Protein AF-A0AAD2XU84-F1 (afdb_monomer_lite)

pLDDT: mean 89.91, std 8.56, range [58.41, 97.12]

Structure (mmCIF, N/CA/C/O backbone):
data_AF-A0AAD2XU84-F1
#
_entry.id   AF-A0AAD2XU84-F1
#
loop_
_atom_site.group_PDB
_atom_site.id
_atom_site.type_symbol
_atom_site.label_atom_id
_atom_site.label_alt_id
_atom_site.label_comp_id
_atom_site.label_asym_id
_atom_site.label_entity_id
_atom_site.label_seq_id
_atom_site.pdbx_PDB_ins_code
_atom_site.Cartn_x
_atom_site.Cartn_y
_atom_site.Cartn_z
_atom_site.occupancy
_atom_site.B_iso_or_equiv
_atom_site.auth_seq_id
_atom_site.auth_comp_id
_atom_site.auth_asym_id
_atom_site.auth_atom_id
_atom_site.pdbx_PDB_model_num
ATOM 1 N N . MET A 1 1 ? 6.789 -8.740 -8.850 1.00 58.78 1 MET A N 1
ATOM 2 C CA . MET A 1 1 ? 5.512 -8.016 -8.612 1.00 58.78 1 MET A CA 1
ATOM 3 C C . MET A 1 1 ? 5.394 -7.617 -7.142 1.00 58.78 1 MET A C 1
ATOM 5 O O . MET A 1 1 ? 5.629 -8.459 -6.281 1.00 58.78 1 MET A O 1
ATOM 9 N N . ARG A 1 2 ? 5.109 -6.341 -6.845 1.00 65.88 2 ARG A N 1
ATOM 10 C CA . ARG A 1 2 ? 5.144 -5.775 -5.480 1.00 65.88 2 ARG A CA 1
ATOM 11 C C . ARG A 1 2 ? 3.778 -5.839 -4.814 1.00 65.88 2 ARG A C 1
ATOM 13 O O . ARG A 1 2 ? 2.819 -5.301 -5.349 1.00 65.88 2 ARG A O 1
ATOM 20 N N . ARG A 1 3 ? 3.703 -6.420 -3.620 1.00 77.25 3 ARG A N 1
ATOM 21 C CA . ARG A 1 3 ? 2.433 -6.666 -2.934 1.00 77.25 3 ARG A CA 1
ATOM 22 C C . ARG A 1 3 ? 2.224 -5.661 -1.798 1.00 77.25 3 ARG A C 1
ATOM 24 O O . ARG A 1 3 ? 3.094 -5.489 -0.946 1.00 77.25 3 ARG A O 1
ATOM 31 N N . ARG A 1 4 ? 1.055 -5.028 -1.763 1.00 85.00 4 ARG A N 1
ATOM 32 C CA . ARG A 1 4 ? 0.485 -4.383 -0.580 1.00 85.00 4 ARG A CA 1
ATOM 33 C C . ARG A 1 4 ? -0.262 -5.436 0.221 1.00 85.00 4 ARG A C 1
ATOM 35 O O . ARG A 1 4 ? -1.009 -6.228 -0.351 1.00 85.00 4 ARG A O 1
ATOM 42 N N . ARG A 1 5 ? -0.046 -5.448 1.529 1.00 92.94 5 ARG A N 1
ATOM 43 C CA . ARG A 1 5 ? -0.731 -6.312 2.485 1.00 92.94 5 ARG A CA 1
ATOM 44 C C . ARG A 1 5 ? -1.576 -5.446 3.403 1.00 92.94 5 ARG A C 1
ATOM 46 O O . ARG A 1 5 ? -1.080 -4.429 3.872 1.00 92.94 5 ARG A O 1
ATOM 53 N N . SER A 1 6 ? -2.793 -5.890 3.683 1.00 94.38 6 SER A N 1
ATOM 54 C CA . SER A 1 6 ? -3.622 -5.330 4.748 1.00 94.38 6 SER A CA 1
ATOM 55 C C . SER A 1 6 ? -3.944 -6.417 5.766 1.00 94.38 6 SER A C 1
ATOM 57 O O . SER A 1 6 ? -4.212 -7.561 5.381 1.00 94.38 6 SER A O 1
ATOM 59 N N . THR A 1 7 ? -3.915 -6.070 7.045 1.00 97.12 7 THR A N 1
ATOM 60 C CA . THR A 1 7 ? -4.310 -6.930 8.163 1.00 97.12 7 THR A CA 1
ATOM 61 C C . THR A 1 7 ? -5.312 -6.210 9.053 1.00 97.12 7 THR A C 1
ATOM 63 O O . THR A 1 7 ? -5.425 -4.986 8.995 1.00 97.12 7 THR A O 1
ATOM 66 N N . ASP A 1 8 ? -6.028 -6.957 9.886 1.0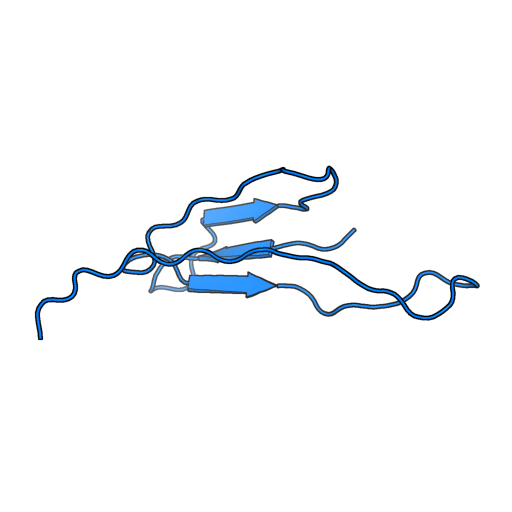0 96.06 8 ASP A N 1
ATOM 67 C CA . ASP A 1 8 ? -6.716 -6.366 11.032 1.00 96.06 8 ASP A CA 1
ATOM 68 C C . ASP A 1 8 ? -5.734 -6.056 12.178 1.00 96.06 8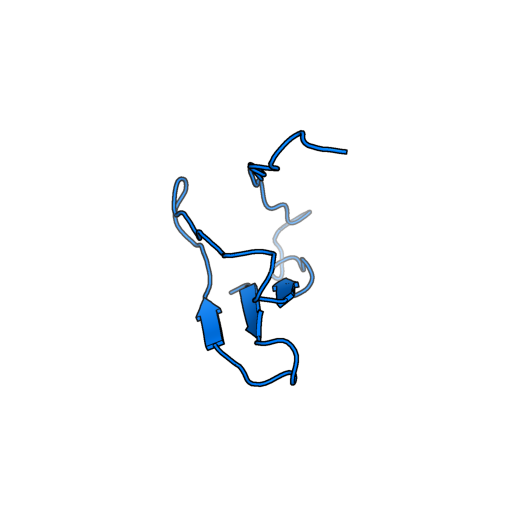 ASP A C 1
ATOM 70 O O . ASP A 1 8 ? -4.521 -6.281 12.064 1.00 96.06 8 ASP A O 1
ATOM 74 N N . ALA A 1 9 ? -6.267 -5.527 13.281 1.00 93.75 9 ALA A N 1
ATOM 75 C CA . ALA A 1 9 ? -5.501 -5.182 14.478 1.00 93.75 9 ALA A CA 1
ATOM 76 C C . ALA A 1 9 ? -4.856 -6.401 15.166 1.00 93.75 9 ALA A C 1
ATOM 78 O O . ALA A 1 9 ? -3.874 -6.252 15.885 1.00 93.75 9 ALA A O 1
ATOM 79 N N . GLN A 1 10 ? -5.378 -7.607 14.930 1.00 95.94 10 GLN A N 1
ATOM 80 C CA . GLN A 1 10 ? -4.840 -8.870 15.438 1.00 95.94 10 GLN A CA 1
ATOM 81 C C . GLN A 1 10 ? -3.819 -9.493 14.470 1.00 95.94 10 GLN A C 1
ATOM 83 O O . GLN A 1 10 ? -3.352 -10.610 14.689 1.00 95.94 10 GLN A O 1
ATOM 88 N N . GLY A 1 11 ? -3.471 -8.797 13.384 1.00 93.50 11 GLY A N 1
ATOM 89 C CA . GLY A 1 11 ? -2.515 -9.266 12.385 1.00 93.50 11 GLY A CA 1
ATOM 90 C C . GLY A 1 11 ? -3.080 -10.297 11.404 1.00 93.50 11 GLY A C 1
ATOM 91 O O . GLY A 1 11 ? -2.333 -10.813 10.567 1.00 93.50 11 GLY A O 1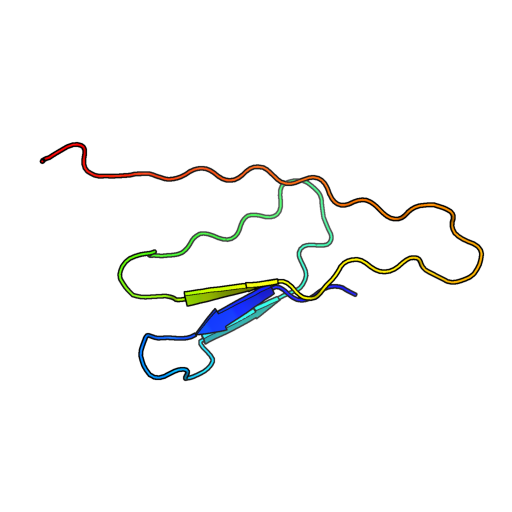
ATOM 92 N N . ARG A 1 12 ? -4.387 -10.596 11.431 1.00 95.81 12 ARG A N 1
ATOM 93 C CA . ARG A 1 12 ? -4.997 -11.499 10.446 1.00 95.81 12 ARG A CA 1
ATOM 94 C C . ARG A 1 12 ? -5.020 -10.821 9.086 1.00 95.81 12 ARG A C 1
ATOM 96 O O . ARG A 1 12 ? -5.464 -9.684 8.941 1.00 95.81 12 ARG A O 1
ATOM 103 N N . ARG A 1 13 ? -4.546 -11.530 8.061 1.00 95.44 13 ARG A N 1
ATOM 104 C CA . ARG A 1 13 ? -4.488 -11.023 6.684 1.00 95.44 13 ARG A CA 1
ATOM 105 C C . ARG A 1 13 ? -5.893 -10.804 6.126 1.00 95.44 13 ARG A C 1
ATOM 107 O O . ARG A 1 13 ? -6.662 -11.752 6.020 1.00 95.44 13 ARG A O 1
ATOM 114 N N . LEU A 1 14 ? -6.147 -9.585 5.665 1.00 94.88 14 LEU A N 1
ATOM 115 C CA . LEU A 1 14 ? -7.365 -9.195 4.958 1.00 94.88 14 LEU A CA 1
ATOM 116 C C . LEU A 1 14 ? -7.153 -9.224 3.442 1.00 94.88 14 LEU A C 1
ATOM 118 O O . LEU A 1 14 ? -7.930 -9.831 2.716 1.00 94.88 14 LEU A O 1
ATOM 122 N N . LEU A 1 15 ? -6.065 -8.613 2.958 1.00 93.69 15 LEU A N 1
ATOM 123 C CA . LEU A 1 15 ? -5.783 -8.497 1.525 1.00 93.69 15 LEU A CA 1
ATOM 124 C C . LEU A 1 15 ? -4.291 -8.627 1.229 1.00 93.69 15 LEU A C 1
ATOM 126 O O . LEU A 1 15 ? -3.429 -8.242 2.022 1.00 93.69 15 LEU A O 1
ATOM 130 N N . THR A 1 16 ? -3.969 -9.158 0.052 1.00 94.44 16 THR A N 1
ATOM 131 C CA . THR A 1 16 ? -2.646 -9.023 -0.560 1.00 94.44 16 THR A CA 1
ATOM 132 C C . THR A 1 16 ? -2.801 -8.760 -2.053 1.00 94.44 16 THR A C 1
ATOM 134 O O . THR A 1 16 ? -3.265 -9.636 -2.773 1.00 94.44 16 THR A O 1
ATOM 137 N N . ALA A 1 17 ? -2.392 -7.581 -2.519 1.00 92.56 17 ALA A N 1
ATOM 138 C CA . ALA A 1 17 ? -2.622 -7.130 -3.893 1.00 92.56 17 ALA A CA 1
ATOM 139 C C . ALA A 1 17 ? -1.394 -6.429 -4.486 1.00 92.56 17 ALA A C 1
ATOM 141 O O . ALA A 1 17 ? -0.644 -5.783 -3.761 1.00 92.56 17 ALA A O 1
ATOM 142 N N . THR A 1 18 ? -1.204 -6.522 -5.801 1.00 93.56 18 THR A N 1
ATOM 143 C CA . THR A 1 18 ? -0.244 -5.696 -6.555 1.00 93.56 18 THR A CA 1
ATOM 144 C C . THR A 1 18 ? -1.044 -4.699 -7.382 1.00 93.56 18 THR A C 1
ATOM 146 O O . THR A 1 18 ? -1.912 -5.116 -8.140 1.00 93.56 18 THR A O 1
ATOM 149 N N . LEU A 1 19 ? -0.764 -3.404 -7.243 1.00 93.19 19 LEU A N 1
ATOM 150 C CA . LEU A 1 19 ? -1.389 -2.355 -8.052 1.00 93.19 19 LEU A CA 1
ATOM 151 C C . LEU A 1 19 ? -0.475 -2.125 -9.259 1.00 93.19 19 LEU A C 1
ATOM 153 O O . LEU A 1 19 ? 0.544 -1.448 -9.116 1.00 93.19 19 LEU A O 1
ATOM 157 N N . ALA A 1 20 ? -0.776 -2.791 -10.375 1.00 91.94 20 ALA A N 1
ATOM 158 C CA . ALA A 1 20 ? 0.060 -2.783 -11.577 1.00 91.94 20 ALA A CA 1
ATOM 159 C C . ALA A 1 20 ? -0.315 -1.660 -12.553 1.00 91.94 20 ALA A C 1
ATOM 161 O O . ALA A 1 20 ? 0.576 -1.065 -13.149 1.00 91.94 20 ALA A O 1
ATOM 162 N N . GLU A 1 21 ? -1.606 -1.331 -12.648 1.00 94.94 21 GLU A N 1
ATOM 163 C CA . GLU A 1 21 ? -2.101 -0.317 -13.579 1.00 94.94 21 GLU A CA 1
ATOM 164 C C . GLU A 1 21 ? -2.181 1.069 -12.919 1.00 94.94 21 GLU A C 1
ATOM 166 O O . GLU A 1 21 ? -2.676 1.175 -11.781 1.00 94.94 21 GLU A O 1
ATOM 171 N N . PRO A 1 22 ? -1.750 2.145 -13.609 1.00 95.69 22 PRO A N 1
ATOM 172 C CA . PRO A 1 22 ? -1.959 3.516 -13.156 1.00 95.69 22 PRO A CA 1
ATOM 173 C C . PRO A 1 22 ? -3.430 3.788 -12.831 1.00 95.69 22 PRO A C 1
ATOM 175 O O . PRO A 1 22 ? -4.335 3.345 -13.530 1.00 95.69 22 PRO A O 1
ATOM 178 N N . GLY A 1 23 ? -3.677 4.512 -11.740 1.00 94.19 23 GLY A N 1
ATOM 179 C CA . GLY A 1 23 ? -5.038 4.813 -11.289 1.00 94.19 23 GLY A CA 1
ATOM 180 C C . GLY A 1 23 ? -5.748 3.671 -10.552 1.00 94.19 23 GLY A C 1
ATOM 181 O O . GLY A 1 23 ? -6.847 3.891 -10.051 1.00 94.19 23 GLY A O 1
ATOM 182 N N . THR A 1 24 ? -5.141 2.484 -10.399 1.00 95.44 24 THR A N 1
ATOM 183 C CA . THR A 1 24 ? -5.713 1.436 -9.534 1.00 95.44 24 THR A CA 1
ATOM 184 C C . THR A 1 24 ? -5.775 1.927 -8.089 1.00 95.44 24 THR A C 1
ATOM 186 O O . THR A 1 24 ? -4.748 2.269 -7.496 1.00 95.44 24 THR A O 1
ATOM 189 N N . LEU A 1 25 ? -6.969 1.918 -7.496 1.00 94.69 25 LEU A N 1
ATOM 190 C CA . LEU A 1 25 ? -7.195 2.414 -6.140 1.00 94.69 25 LEU A CA 1
ATOM 191 C C . LEU A 1 25 ? -7.292 1.276 -5.125 1.00 94.69 25 LEU A C 1
ATOM 193 O O . LEU A 1 25 ? -7.887 0.232 -5.383 1.00 94.69 25 LEU A O 1
ATOM 197 N N . LEU A 1 26 ? -6.753 1.518 -3.930 1.00 93.88 26 LEU A N 1
ATOM 198 C CA . LEU A 1 26 ? -7.054 0.725 -2.744 1.00 93.88 26 LEU A CA 1
ATOM 199 C C . LEU A 1 26 ? -7.549 1.661 -1.645 1.00 93.88 26 LEU A C 1
ATOM 201 O O . LEU A 1 26 ? -6.796 2.515 -1.179 1.00 93.88 26 LEU A O 1
ATOM 205 N N . VAL A 1 27 ? -8.795 1.462 -1.225 1.00 94.62 27 VAL A N 1
ATOM 206 C CA . VAL A 1 27 ? -9.435 2.220 -0.145 1.00 94.62 27 VAL A CA 1
ATOM 207 C C . VAL A 1 27 ? -9.446 1.356 1.114 1.00 94.62 27 VAL A C 1
ATOM 209 O O . VAL A 1 27 ? -9.780 0.174 1.047 1.00 94.62 27 VAL A O 1
ATOM 212 N N . SER A 1 28 ? -9.047 1.931 2.248 1.00 92.88 28 SER A N 1
ATOM 213 C CA . SER A 1 28 ? -8.909 1.219 3.524 1.00 92.88 28 SER A CA 1
ATOM 214 C C . SER A 1 28 ? -9.487 2.051 4.663 1.00 92.88 28 SER A C 1
ATOM 216 O O . SER A 1 28 ? -9.296 3.266 4.688 1.00 92.88 28 SER A O 1
ATOM 218 N N . ASP A 1 29 ? -10.155 1.399 5.617 1.00 94.31 29 ASP A N 1
ATOM 219 C CA . ASP A 1 29 ? -10.519 2.023 6.893 1.00 94.31 29 ASP A CA 1
ATOM 220 C C . ASP A 1 29 ? -9.307 1.988 7.831 1.00 94.31 29 ASP A C 1
ATOM 222 O O . ASP A 1 29 ? -8.993 0.955 8.433 1.00 94.31 29 ASP A O 1
ATOM 226 N N . ASP A 1 30 ? -8.610 3.118 7.937 1.00 92.50 30 ASP A N 1
ATOM 227 C CA . ASP A 1 30 ? -7.374 3.253 8.716 1.00 92.50 30 ASP A CA 1
ATOM 228 C C . ASP A 1 30 ? -7.586 3.003 10.224 1.00 92.50 30 ASP A C 1
ATOM 230 O O . ASP A 1 30 ? -6.649 2.664 10.938 1.00 92.50 30 ASP A O 1
ATOM 234 N N . ARG A 1 31 ? -8.834 3.063 10.721 1.00 92.88 31 ARG A N 1
ATOM 235 C CA . ARG A 1 31 ? -9.153 2.745 12.127 1.00 92.88 31 ARG A CA 1
ATOM 236 C C . ARG A 1 31 ? -9.162 1.248 12.423 1.00 92.88 31 ARG A C 1
ATOM 238 O O . ARG A 1 31 ? -9.133 0.851 13.585 1.00 92.88 31 ARG A O 1
ATOM 245 N N . ARG A 1 32 ? -9.291 0.411 11.392 1.00 94.00 32 ARG A N 1
ATOM 246 C CA . ARG A 1 32 ? -9.510 -1.040 11.530 1.00 94.00 32 ARG A CA 1
ATOM 247 C C . ARG A 1 32 ? -8.474 -1.878 10.806 1.00 94.00 32 ARG A C 1
ATOM 249 O O . ARG A 1 32 ? -8.446 -3.095 10.984 1.00 94.00 32 ARG A O 1
ATOM 256 N N . THR A 1 33 ? -7.660 -1.249 9.967 1.00 95.69 33 THR A N 1
ATOM 257 C CA . THR A 1 33 ? -6.748 -1.952 9.076 1.00 95.69 33 THR A CA 1
ATOM 258 C C . THR A 1 33 ? -5.341 -1.402 9.195 1.00 95.69 33 THR A C 1
ATOM 260 O O . THR A 1 33 ? -5.109 -0.204 9.097 1.00 95.69 33 THR A O 1
ATOM 263 N N . LEU A 1 34 ? -4.387 -2.307 9.361 1.00 94.94 34 LEU A N 1
ATOM 264 C CA . LEU A 1 34 ? -2.970 -2.009 9.222 1.00 94.94 34 LEU A CA 1
ATOM 265 C C . LEU A 1 34 ? -2.567 -2.364 7.797 1.00 94.94 34 LEU A C 1
ATOM 267 O O . LEU A 1 34 ? -2.988 -3.397 7.270 1.00 94.94 34 LEU A O 1
ATOM 271 N N . HIS A 1 35 ? -1.748 -1.534 7.158 1.00 93.62 35 HIS A N 1
ATOM 272 C CA . HIS A 1 35 ? -1.267 -1.807 5.811 1.00 93.62 35 HIS A CA 1
ATOM 273 C C . HIS A 1 35 ? 0.256 -1.735 5.726 1.00 93.62 35 HIS A C 1
ATOM 275 O O . HIS A 1 35 ? 0.900 -0.893 6.341 1.00 93.62 35 HIS A O 1
ATOM 281 N N . GLN A 1 36 ? 0.837 -2.622 4.926 1.00 93.00 36 GLN A N 1
ATOM 282 C CA . GLN A 1 36 ? 2.272 -2.689 4.675 1.00 93.00 36 GLN A CA 1
ATOM 283 C C . GLN A 1 36 ? 2.538 -2.862 3.184 1.00 93.00 36 GLN A C 1
ATOM 285 O O . GLN A 1 36 ? 1.737 -3.443 2.446 1.00 93.00 36 GLN A O 1
ATOM 290 N N . VAL A 1 37 ? 3.691 -2.377 2.737 1.00 93.19 37 VAL A N 1
ATOM 291 C CA . VAL A 1 37 ? 4.156 -2.524 1.356 1.00 93.19 37 VAL A CA 1
ATOM 292 C C . VAL A 1 37 ? 5.470 -3.294 1.329 1.00 93.19 37 VAL A C 1
ATOM 294 O O . VAL A 1 37 ? 6.351 -3.063 2.153 1.00 93.19 37 VAL A O 1
ATOM 297 N N . SER A 1 38 ? 5.611 -4.221 0.380 1.00 92.12 38 SER A N 1
ATOM 298 C CA . SER A 1 38 ? 6.898 -4.881 0.140 1.00 92.12 38 SER A CA 1
ATOM 299 C C . SER A 1 38 ? 7.938 -3.870 -0.374 1.00 92.12 38 SER A C 1
ATOM 301 O O . SER A 1 38 ? 7.566 -3.026 -1.197 1.00 92.12 38 SER A O 1
ATOM 303 N N . PRO A 1 39 ? 9.225 -3.988 0.000 1.00 90.44 39 PRO A N 1
ATOM 304 C CA . PRO A 1 39 ? 10.279 -3.096 -0.478 1.00 90.44 39 PRO A CA 1
ATOM 305 C C . PRO A 1 39 ? 10.376 -2.966 -2.009 1.00 90.44 39 PRO A C 1
ATOM 307 O O . PRO A 1 39 ? 10.047 -3.887 -2.769 1.00 90.44 39 PRO A O 1
ATOM 310 N N . ILE A 1 40 ? 10.887 -1.817 -2.466 1.00 89.38 40 ILE A N 1
ATOM 311 C CA . ILE A 1 40 ? 11.207 -1.580 -3.878 1.00 89.38 40 ILE A CA 1
ATOM 312 C C . ILE A 1 40 ? 12.581 -2.200 -4.210 1.00 89.38 40 ILE A C 1
ATOM 314 O O . ILE A 1 40 ? 13.515 -2.124 -3.414 1.00 89.38 40 ILE A O 1
ATOM 318 N N . ARG A 1 41 ? 12.681 -2.878 -5.356 1.00 87.81 41 ARG A N 1
ATOM 319 C CA . ARG A 1 41 ? 13.837 -3.645 -5.857 1.00 87.81 41 ARG A CA 1
ATOM 320 C C . ARG A 1 41 ? 13.865 -3.571 -7.387 1.00 87.81 41 ARG A C 1
ATOM 322 O O . ARG A 1 41 ? 12.807 -3.849 -7.961 1.00 87.81 41 ARG A O 1
AT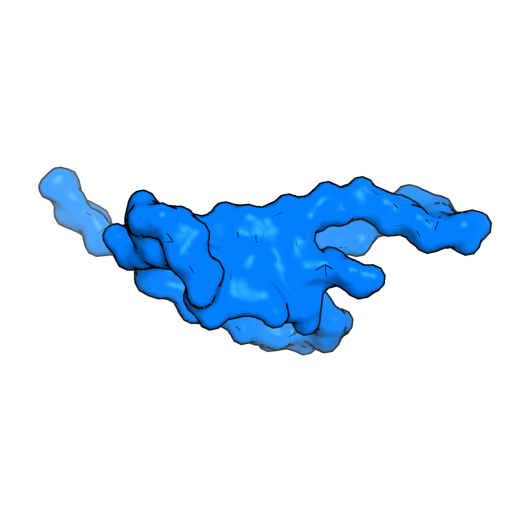OM 329 N N . PRO A 1 42 ? 14.979 -3.189 -8.022 1.00 88.62 42 PRO A N 1
ATOM 330 C CA . PRO A 1 42 ? 15.121 -3.253 -9.474 1.00 88.62 42 PRO A CA 1
ATOM 331 C C . PRO A 1 42 ? 14.861 -4.661 -10.007 1.00 88.62 42 PRO A C 1
ATOM 333 O O . PRO A 1 42 ? 15.030 -5.638 -9.273 1.00 88.62 42 PRO A O 1
ATOM 336 N N . LEU A 1 43 ? 14.418 -4.747 -11.258 1.00 86.62 43 LEU A N 1
ATOM 337 C CA . LEU A 1 43 ? 14.560 -5.982 -12.022 1.00 86.62 43 LEU A CA 1
ATOM 338 C C . LEU A 1 43 ? 16.001 -6.045 -12.536 1.00 86.62 43 LEU A C 1
ATOM 340 O O . LEU A 1 43 ? 16.675 -5.019 -12.614 1.00 86.62 43 LEU A O 1
ATOM 344 N N . GLU A 1 44 ? 16.503 -7.241 -12.820 1.00 86.44 44 GLU A N 1
ATOM 345 C CA . GLU A 1 44 ? 17.876 -7.378 -13.305 1.00 86.44 44 GLU A CA 1
ATOM 346 C C . GLU A 1 44 ? 18.062 -6.626 -14.624 1.00 86.44 44 GLU A C 1
ATOM 348 O O . GLU A 1 44 ? 17.231 -6.723 -15.522 1.00 86.44 44 GLU A O 1
ATOM 353 N N . GLY A 1 45 ? 19.142 -5.850 -14.722 1.00 82.38 45 GLY A N 1
ATOM 354 C CA . GLY A 1 45 ? 19.443 -5.035 -15.901 1.00 82.38 45 GLY A CA 1
ATOM 355 C C . GLY A 1 45 ? 18.629 -3.742 -16.021 1.00 82.38 45 GLY A C 1
ATOM 356 O O . GLY A 1 45 ? 19.069 -2.827 -16.714 1.00 82.38 45 GLY A O 1
ATOM 357 N N . ASP A 1 46 ? 17.514 -3.612 -15.299 1.00 77.75 46 ASP A N 1
ATOM 358 C CA . ASP A 1 46 ? 16.760 -2.366 -15.218 1.00 77.75 46 ASP A CA 1
ATOM 359 C C . ASP A 1 46 ? 17.402 -1.460 -14.166 1.00 77.75 46 ASP A C 1
ATOM 361 O O . ASP A 1 46 ? 17.672 -1.880 -13.040 1.00 77.75 46 ASP A O 1
ATOM 365 N N . GLY A 1 47 ? 17.665 -0.205 -14.535 1.00 81.44 47 GLY A N 1
ATOM 366 C CA . GLY A 1 47 ? 18.211 0.815 -13.640 1.00 81.44 47 GLY A CA 1
ATOM 367 C C . GLY A 1 47 ? 17.335 1.098 -12.399 1.00 81.44 47 GLY A C 1
ATOM 368 O O . GLY A 1 47 ? 16.524 0.281 -11.961 1.00 81.44 47 GLY A O 1
ATOM 369 N N . PRO A 1 48 ? 17.467 2.274 -11.762 1.00 86.38 48 PRO A N 1
ATOM 370 C CA . PRO A 1 48 ? 16.753 2.565 -10.519 1.00 86.38 48 PRO A CA 1
ATOM 371 C C . PRO A 1 48 ? 15.233 2.340 -10.627 1.00 86.38 48 PRO A C 1
ATOM 373 O O . PRO A 1 48 ? 14.546 3.021 -11.385 1.00 86.38 48 PRO A O 1
ATOM 376 N N . ALA A 1 49 ? 14.685 1.421 -9.826 1.00 90.50 49 ALA A N 1
ATOM 377 C CA . ALA A 1 49 ? 13.245 1.179 -9.792 1.00 90.50 49 ALA A CA 1
ATOM 378 C C . ALA A 1 49 ? 12.516 2.217 -8.933 1.00 90.50 49 ALA A C 1
ATOM 380 O O . ALA A 1 49 ? 12.859 2.428 -7.767 1.00 90.50 49 ALA A O 1
ATOM 381 N N . ARG A 1 50 ? 11.450 2.803 -9.486 1.00 90.44 50 ARG A N 1
ATOM 382 C CA . ARG A 1 50 ? 10.552 3.733 -8.786 1.00 90.44 50 ARG A CA 1
ATOM 383 C C . ARG A 1 50 ? 9.116 3.215 -8.776 1.00 90.44 50 ARG A C 1
ATOM 385 O O . ARG A 1 50 ? 8.764 2.294 -9.511 1.00 90.44 50 ARG A O 1
ATOM 392 N N . ARG A 1 51 ? 8.306 3.769 -7.876 1.00 89.44 51 ARG A N 1
ATOM 393 C CA . ARG A 1 51 ? 6.860 3.555 -7.825 1.00 89.44 51 ARG A CA 1
ATOM 394 C C . ARG A 1 51 ? 6.213 4.842 -7.353 1.00 89.44 51 ARG A C 1
ATOM 396 O O . ARG A 1 51 ? 6.395 5.216 -6.195 1.00 89.44 51 ARG A O 1
ATOM 403 N N . ASP A 1 52 ? 5.401 5.422 -8.215 1.00 94.19 52 ASP A N 1
ATOM 404 C CA . ASP A 1 52 ? 4.660 6.627 -7.887 1.00 94.19 52 ASP A CA 1
ATOM 405 C C . ASP A 1 52 ? 3.321 6.259 -7.250 1.00 94.19 52 ASP A C 1
ATOM 407 O O . ASP A 1 52 ? 2.668 5.277 -7.622 1.00 94.19 52 ASP A O 1
ATOM 411 N N . VAL A 1 53 ? 2.944 7.013 -6.219 1.00 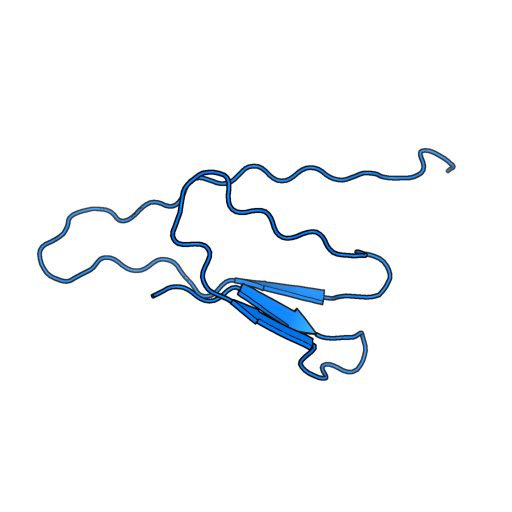93.88 53 VAL A N 1
ATOM 412 C CA . VAL A 1 53 ? 1.707 6.810 -5.466 1.00 93.88 53 VAL A CA 1
ATOM 413 C C . VAL A 1 53 ? 1.124 8.139 -5.032 1.00 93.88 53 VAL A C 1
ATOM 415 O O . VAL A 1 53 ? 1.854 9.045 -4.640 1.00 93.88 53 VAL A O 1
ATOM 418 N N . LEU A 1 54 ? -0.203 8.204 -5.015 1.00 96.31 54 LEU A N 1
ATOM 419 C CA . LEU A 1 54 ? -0.944 9.230 -4.300 1.00 96.31 54 LEU A CA 1
ATOM 420 C C . LEU A 1 54 ? -1.615 8.583 -3.088 1.00 96.31 54 LEU A C 1
ATOM 422 O O . LEU A 1 54 ? -2.298 7.565 -3.217 1.00 96.31 54 LEU A O 1
ATOM 426 N N . VAL A 1 55 ? -1.404 9.166 -1.911 1.00 95.69 55 VAL A N 1
ATOM 427 C CA . VAL A 1 55 ? -2.105 8.786 -0.682 1.00 95.69 55 VAL A CA 1
ATOM 428 C C . VAL A 1 55 ? -3.014 9.941 -0.298 1.00 95.69 55 VAL A C 1
ATOM 430 O O . VAL A 1 55 ? -2.552 11.070 -0.162 1.00 95.69 55 VAL A O 1
ATOM 433 N N . ILE A 1 56 ? -4.301 9.646 -0.137 1.00 96.69 56 ILE A N 1
ATOM 434 C CA . ILE A 1 56 ? -5.306 10.601 0.329 1.00 96.69 56 ILE A CA 1
ATOM 435 C C . ILE A 1 56 ? -5.859 10.067 1.644 1.00 96.69 56 ILE A C 1
ATOM 437 O O . ILE A 1 56 ? -6.359 8.942 1.692 1.00 96.69 56 ILE A O 1
ATOM 441 N N . THR A 1 57 ? -5.782 10.883 2.691 1.00 95.06 57 THR A N 1
ATOM 442 C CA . THR A 1 57 ? -6.289 10.541 4.021 1.00 95.06 57 THR A CA 1
ATOM 443 C C . THR A 1 57 ? -7.446 11.463 4.374 1.00 95.06 57 THR A C 1
ATOM 445 O O . THR A 1 57 ? -7.283 12.680 4.422 1.00 95.06 57 THR A O 1
ATOM 448 N N . PHE A 1 58 ? -8.607 10.877 4.662 1.00 94.50 58 PHE A N 1
ATOM 449 C CA . PHE A 1 58 ? -9.748 11.594 5.225 1.00 94.50 58 PHE A CA 1
ATOM 450 C C . PHE A 1 58 ? -9.742 11.429 6.744 1.00 94.50 58 PHE A C 1
ATOM 452 O O . PHE A 1 58 ? -10.053 10.356 7.263 1.00 94.50 58 PHE A O 1
ATOM 459 N N . ALA A 1 59 ? -9.395 12.495 7.459 1.00 90.75 59 ALA A N 1
ATOM 460 C CA . ALA A 1 59 ? -9.455 12.542 8.913 1.00 90.75 59 ALA A CA 1
ATOM 461 C C . ALA A 1 59 ? -10.639 13.409 9.356 1.00 90.75 59 ALA A C 1
ATOM 463 O O . ALA A 1 59 ? -10.877 14.485 8.809 1.00 90.75 59 ALA A O 1
ATOM 464 N N . SER A 1 60 ? -11.385 12.952 10.363 1.00 87.75 60 SER A N 1
ATOM 465 C CA . SER A 1 60 ? -12.340 13.817 11.051 1.00 87.75 60 SER A CA 1
ATOM 466 C C . SER A 1 60 ? -11.523 14.845 11.826 1.00 87.75 60 SER A C 1
ATOM 468 O O . SER A 1 60 ? -10.907 14.475 12.819 1.00 87.75 60 SER A O 1
ATOM 470 N N . GLY A 1 61 ? -11.491 16.102 11.385 1.00 78.75 61 GLY A N 1
ATOM 471 C CA . GLY A 1 61 ? -10.741 17.193 12.031 1.00 78.75 61 GLY A CA 1
ATOM 472 C C . GLY A 1 61 ? -11.262 17.603 13.416 1.00 78.75 61 GLY A C 1
ATOM 473 O O . GLY A 1 61 ? -11.109 18.754 13.810 1.00 78.75 61 GLY A O 1
ATOM 474 N N . ARG A 1 62 ? -11.934 16.694 14.129 1.00 65.88 62 ARG A N 1
ATOM 475 C CA . A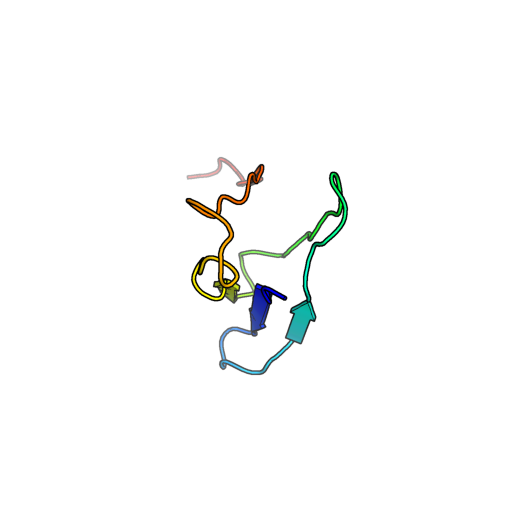RG A 1 62 ? -12.372 16.892 15.505 1.00 65.88 62 ARG A CA 1
ATOM 476 C C . ARG A 1 62 ? -11.172 16.593 16.417 1.00 65.88 62 ARG A C 1
ATOM 478 O O . ARG A 1 62 ? -10.596 15.519 16.241 1.00 65.88 62 ARG A O 1
ATOM 485 N N . PRO A 1 63 ? -10.784 17.527 17.302 1.00 58.41 63 PRO A N 1
ATOM 486 C CA . PRO A 1 63 ? -9.677 17.325 18.234 1.00 58.41 63 PRO A CA 1
ATOM 487 C C . PRO A 1 63 ? -9.939 16.163 19.195 1.00 58.41 63 PRO A C 1
ATOM 489 O O . PRO A 1 63 ? -11.132 15.864 19.456 1.00 58.41 63 PRO A O 1
#

Foldseek 3Di:
DKWKWKAFPVRHTDDIDDPPDPPDDDDDDPVTIDMDIDDDDDDPPGPDDDDDDDDDDDDPPDD

Sequence (63 aa):
MRRRRSTDAQGRRLLTATLAEPGTLLVSDDRRTLHQVSPIRPLEGDGPARRDVLVITFASGRP

Secondary structure (DSSP, 8-state):
---EEEE-TT--EEEEE---STT------TTT-EEEEPPP-PPTT--S---------------

Radius of gyration: 14.45 Å; chains: 1; bounding box: 32×29×34 Å